Protein AF-A0A544YA08-F1 (afdb_monomer)

Solvent-accessible surface area (backbone atoms only — not comparable to full-atom values): 4551 Å² total; per-residue (Å²): 143,88,81,73,45,56,43,34,20,42,43,85,67,58,38,58,56,55,12,53,79,68,76,41,60,55,65,56,13,53,56,48,47,52,58,37,49,52,53,50,51,50,52,36,53,75,63,64,37,77,38,80,47,77,51,66,95,83,68,96,61,74,51,54,71,53,63,59,72,52,91,76,82,81,136

Mean predicted aligned error: 8.91 Å

Secondary structure (DSSP, 8-state):
-----SEEEE----HHHHHHHTT--HHHHHHHHHHHHHHHHHHHHHTT-SEEEE--TT--S---EE----SS---

pLDDT: mean 71.37, std 16.01, range [36.66, 94.81]

Nearest PDB structures (foldseek):
  7jlr-assembly1_A-2  TM=9.537E-01  e=2.916E-03  Bacillus subtilis
  7jli-assembly1_A  TM=9.361E-01  e=5.039E-03  Bacillus subtilis
  7vqd-assembly1_B  TM=9.062E-01  e=9.984E-03  Methanosarcina acetivorans C2A
  3sgx-assembly1_A  TM=8.176E-01  e=1.226E-02  Escherichia coli K-12
  2e9d-assembly1_A  TM=8.618E-01  e=1.405E-02  Escherichia coli

Sequence (75 aa):
MRGIPRHVACVMDGNGRWAAQRSLPRTEGHRAAEAAVLDVIEAAHTAGVEWIGRGRGGGRGGGVVVSPVVAGGVQ

Radius of gyration: 13.78 Å; Cα contacts (8 Å, |Δi|>4): 91; chains: 1; bounding box: 30×26×40 Å

Foldseek 3Di:
DPDQFLEAAEDEPCLQVVCVVVVHPSVVSVVLVVVLVVVVVVVCVVSVHNYYYHDDPDDPGDYDYDYDPRPDDDD

Structure (mmCIF, N/CA/C/O backbone):
data_AF-A0A544YA08-F1
#
_entry.id   AF-A0A544YA08-F1
#
loop_
_atom_site.group_PDB
_atom_site.id
_atom_site.type_symbol
_atom_site.label_atom_id
_atom_site.label_alt_id
_atom_site.label_comp_id
_atom_site.label_asym_id
_atom_site.label_entity_id
_atom_site.label_seq_id
_atom_site.pdbx_PDB_ins_code
_atom_site.Cartn_x
_atom_site.Cartn_y
_atom_site.Cartn_z
_atom_site.occupancy
_atom_site.B_iso_or_equiv
_atom_site.auth_seq_id
_atom_site.auth_comp_id
_atom_site.auth_asym_id
_atom_site.auth_atom_id
_atom_site.pdbx_PDB_model_num
ATOM 1 N N . MET A 1 1 ? -12.402 4.674 24.942 1.00 44.09 1 MET A N 1
ATOM 2 C CA . MET A 1 1 ? -11.749 4.530 23.624 1.00 44.09 1 MET A CA 1
ATOM 3 C C . MET A 1 1 ? -11.912 5.848 22.873 1.00 44.09 1 MET A C 1
ATOM 5 O O . MET A 1 1 ? -12.958 6.092 22.295 1.00 44.09 1 MET A O 1
ATOM 9 N N . ARG A 1 2 ? -10.956 6.774 22.995 1.00 51.16 2 ARG A N 1
ATOM 10 C CA . ARG A 1 2 ? -10.960 8.052 22.261 1.00 51.16 2 ARG A CA 1
ATOM 11 C C . ARG A 1 2 ? -9.624 8.118 21.533 1.00 51.16 2 ARG A C 1
ATOM 13 O O . ARG A 1 2 ? -8.613 8.306 22.195 1.00 51.16 2 ARG A O 1
ATOM 20 N N . GLY A 1 3 ? -9.601 7.866 20.226 1.00 72.75 3 GLY A N 1
ATOM 21 C CA . GLY A 1 3 ? -8.343 7.924 19.475 1.00 72.75 3 GLY A CA 1
ATOM 22 C C . GLY A 1 3 ? -8.362 7.334 18.069 1.00 72.75 3 GLY A C 1
ATOM 23 O O . GLY A 1 3 ? -7.518 7.717 17.271 1.00 72.75 3 GLY A O 1
ATOM 24 N N . ILE A 1 4 ? -9.313 6.456 17.736 1.00 73.06 4 ILE A N 1
ATOM 25 C CA . ILE A 1 4 ? -9.409 5.912 16.376 1.00 73.06 4 ILE A CA 1
ATOM 26 C C . ILE A 1 4 ? -10.095 6.953 15.476 1.00 73.06 4 ILE A C 1
ATOM 28 O O . ILE A 1 4 ? -11.219 7.371 15.779 1.00 73.06 4 ILE A O 1
ATOM 32 N N . PRO A 1 5 ? -9.438 7.421 14.402 1.00 75.19 5 PRO A N 1
ATOM 33 C CA . PRO A 1 5 ? -10.056 8.329 13.450 1.00 75.19 5 PRO A CA 1
ATOM 34 C C . PRO A 1 5 ? -11.154 7.597 12.677 1.00 75.19 5 PRO A C 1
ATOM 36 O O . PRO A 1 5 ? -10.929 6.528 12.118 1.00 75.19 5 PRO A O 1
ATOM 39 N N . ARG A 1 6 ? -12.343 8.203 12.589 1.00 78.50 6 ARG A N 1
ATOM 40 C CA . ARG A 1 6 ? -13.441 7.643 11.779 1.00 78.50 6 ARG A CA 1
ATOM 41 C C . ARG A 1 6 ? -13.149 7.684 10.278 1.00 78.50 6 ARG A C 1
ATOM 43 O O . ARG A 1 6 ? -13.783 6.974 9.512 1.00 78.50 6 ARG A O 1
ATOM 50 N N . HIS A 1 7 ? -12.225 8.548 9.859 1.00 75.94 7 HIS A N 1
ATOM 51 C CA . HIS A 1 7 ? -11.888 8.769 8.463 1.00 75.94 7 HIS A CA 1
ATOM 52 C C . HIS A 1 7 ? -10.368 8.810 8.292 1.00 75.94 7 HIS A C 1
ATOM 54 O O . HIS A 1 7 ? -9.689 9.666 8.862 1.00 75.94 7 HIS A O 1
ATOM 60 N N . VAL A 1 8 ? -9.853 7.886 7.486 1.00 75.94 8 VAL A N 1
ATOM 61 C CA . VAL A 1 8 ? -8.445 7.783 7.100 1.00 75.94 8 VAL A CA 1
ATOM 62 C C . VAL A 1 8 ? -8.320 7.992 5.598 1.00 75.94 8 VAL A C 1
ATOM 64 O O . VAL A 1 8 ? -9.155 7.538 4.813 1.00 75.94 8 VAL A O 1
ATOM 67 N N . ALA A 1 9 ? -7.259 8.680 5.193 1.00 72.06 9 ALA A N 1
ATOM 68 C CA . ALA A 1 9 ? -7.004 8.954 3.794 1.00 72.06 9 ALA A CA 1
ATOM 69 C C . ALA A 1 9 ? -5.711 8.254 3.365 1.00 72.06 9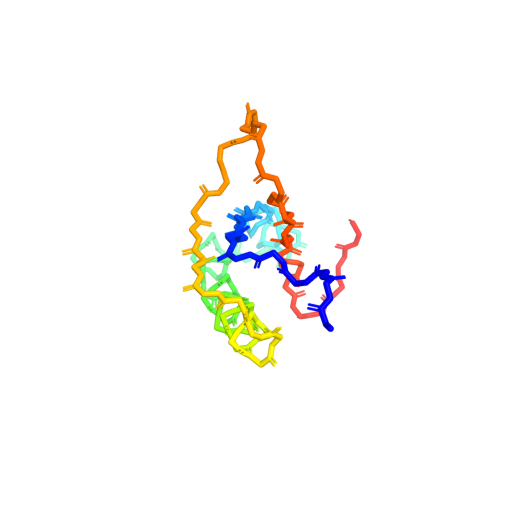 ALA A C 1
ATOM 71 O O . ALA A 1 9 ? -4.635 8.578 3.857 1.00 72.06 9 ALA A O 1
ATOM 72 N N . CYS A 1 10 ? -5.796 7.299 2.442 1.00 73.75 10 CYS A N 1
ATOM 73 C CA . CYS A 1 10 ? -4.624 6.619 1.905 1.00 73.75 10 CYS A CA 1
ATOM 74 C C . CYS A 1 10 ? -4.097 7.381 0.683 1.00 73.75 10 CYS A C 1
ATOM 76 O O . CYS A 1 10 ? -4.859 7.779 -0.209 1.00 73.75 10 CYS A O 1
ATOM 78 N N . VAL A 1 11 ? -2.784 7.607 0.654 1.00 72.31 11 VAL A N 1
ATOM 79 C CA . VAL A 1 11 ? -2.084 8.165 -0.503 1.00 72.31 11 VAL A CA 1
ATOM 80 C C . VAL A 1 11 ? -1.068 7.133 -0.952 1.00 72.31 11 VAL A C 1
ATOM 82 O O . VAL A 1 11 ? -0.072 6.891 -0.281 1.00 72.31 11 VAL A O 1
ATOM 85 N N . MET A 1 12 ? -1.338 6.522 -2.098 1.00 72.50 12 MET A N 1
ATOM 86 C CA . MET A 1 12 ? -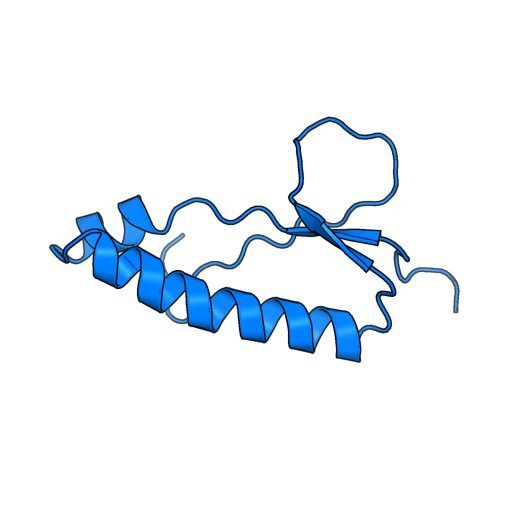0.429 5.575 -2.722 1.00 72.50 12 MET A CA 1
ATOM 87 C C . MET A 1 12 ? 0.453 6.320 -3.720 1.00 72.50 12 MET A C 1
ATOM 89 O O . MET A 1 12 ? 0.020 6.615 -4.837 1.00 72.50 12 MET A O 1
ATOM 93 N N . ASP A 1 13 ? 1.677 6.644 -3.316 1.00 73.25 13 ASP A N 1
ATOM 94 C CA . ASP A 1 13 ? 2.718 7.167 -4.202 1.00 73.25 13 ASP A CA 1
ATOM 95 C C . ASP A 1 13 ? 3.914 6.206 -4.240 1.00 73.25 13 ASP A C 1
ATOM 97 O O . ASP A 1 13 ? 4.120 5.407 -3.334 1.00 73.25 13 ASP A O 1
ATOM 101 N N . GLY A 1 14 ? 4.714 6.271 -5.304 1.00 77.56 14 GLY A N 1
ATOM 102 C CA . GLY A 1 14 ? 5.987 5.551 -5.379 1.00 77.56 14 GLY A CA 1
ATOM 103 C C . GLY A 1 14 ? 5.961 4.217 -6.123 1.00 77.56 14 GLY A C 1
ATOM 104 O O . GLY A 1 14 ? 7.025 3.750 -6.512 1.00 77.56 14 GLY A O 1
ATOM 105 N N . ASN A 1 15 ? 4.799 3.660 -6.468 1.00 83.38 15 ASN A N 1
ATOM 106 C CA . ASN A 1 15 ? 4.700 2.371 -7.183 1.00 83.38 15 ASN A CA 1
ATOM 107 C C . ASN A 1 15 ? 5.416 2.360 -8.546 1.00 83.38 15 ASN A C 1
ATOM 109 O O . ASN A 1 15 ? 6.070 1.391 -8.924 1.00 83.38 15 ASN A O 1
ATOM 113 N N . GLY A 1 16 ? 5.341 3.474 -9.281 1.00 82.81 16 GLY A N 1
ATOM 114 C CA . GLY A 1 16 ? 6.083 3.629 -10.534 1.00 82.81 16 GLY A CA 1
ATOM 115 C C . GLY A 1 16 ? 7.598 3.705 -10.322 1.00 82.81 16 GLY A C 1
ATOM 116 O O . GLY A 1 16 ? 8.348 3.157 -11.125 1.00 82.81 16 GLY A O 1
ATOM 117 N N . ARG A 1 17 ? 8.048 4.344 -9.230 1.00 85.06 17 ARG A N 1
ATOM 118 C CA . ARG A 1 17 ? 9.473 4.408 -8.860 1.00 85.06 17 ARG A CA 1
ATOM 119 C C . ARG A 1 17 ? 9.974 3.041 -8.394 1.00 85.06 17 ARG A C 1
ATOM 121 O O . ARG A 1 17 ? 11.050 2.631 -8.808 1.00 85.06 17 ARG A O 1
ATOM 128 N N . TRP A 1 18 ? 9.171 2.316 -7.617 1.00 86.12 18 TRP A N 1
ATOM 129 C CA . TRP A 1 18 ? 9.447 0.947 -7.179 1.00 86.12 18 TRP A CA 1
ATOM 130 C C . TRP A 1 18 ? 9.663 -0.001 -8.366 1.00 86.12 18 TRP A C 1
ATOM 132 O O . TRP A 1 18 ? 10.650 -0.739 -8.380 1.00 86.12 18 TRP A O 1
ATOM 142 N N . ALA A 1 19 ? 8.795 0.072 -9.383 1.00 88.19 19 ALA A N 1
ATOM 143 C CA . ALA A 1 19 ? 8.939 -0.722 -10.602 1.00 88.19 19 ALA A CA 1
ATOM 144 C C . ALA A 1 19 ? 10.207 -0.328 -11.377 1.00 88.19 19 ALA A C 1
ATOM 146 O O . ALA A 1 19 ? 10.998 -1.194 -11.743 1.00 88.19 19 ALA A O 1
ATOM 147 N N . ALA A 1 20 ? 10.454 0.977 -11.546 1.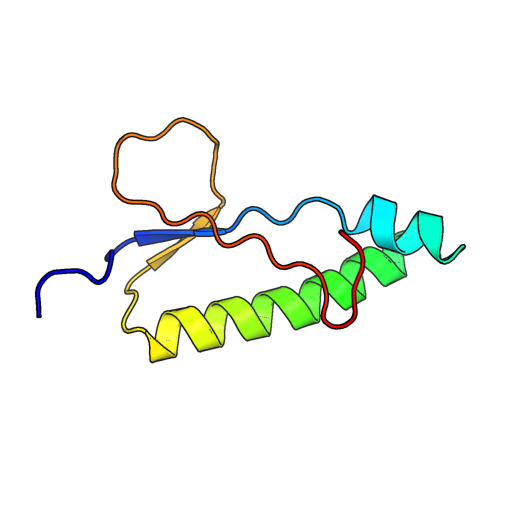00 88.06 20 ALA A N 1
ATOM 148 C CA . ALA A 1 20 ? 11.632 1.483 -12.250 1.00 88.06 20 ALA A CA 1
ATOM 149 C C . ALA A 1 20 ? 12.958 1.055 -11.591 1.00 88.06 20 ALA A C 1
ATOM 151 O O . ALA A 1 20 ? 13.876 0.637 -12.293 1.00 88.06 20 ALA A O 1
ATOM 152 N N . GLN A 1 21 ? 13.047 1.092 -10.256 1.00 90.69 21 GLN A N 1
ATOM 153 C CA . GLN A 1 21 ? 14.237 0.657 -9.506 1.00 90.69 21 GLN A CA 1
ATOM 154 C C . GLN A 1 21 ? 14.540 -0.839 -9.664 1.00 90.69 21 GLN A C 1
ATOM 156 O O . GLN A 1 21 ? 15.682 -1.256 -9.501 1.00 90.69 21 GLN A O 1
ATOM 161 N N . ARG A 1 22 ? 13.526 -1.645 -9.987 1.00 89.38 22 ARG A N 1
ATOM 162 C CA . ARG A 1 22 ? 13.649 -3.090 -10.228 1.00 89.38 22 ARG A CA 1
ATOM 163 C C . ARG A 1 22 ? 13.729 -3.428 -11.717 1.00 89.38 22 ARG A C 1
ATOM 165 O O . ARG A 1 22 ? 13.652 -4.596 -12.078 1.00 89.38 22 ARG A O 1
ATOM 172 N N . SER A 1 23 ? 13.842 -2.411 -12.578 1.00 94.81 23 SER A N 1
ATOM 173 C CA . SER A 1 23 ? 13.795 -2.555 -14.037 1.00 94.81 23 SER A CA 1
ATOM 174 C C . SER A 1 23 ? 12.542 -3.296 -14.528 1.00 94.81 23 SER A C 1
ATOM 176 O O . SER A 1 23 ? 12.570 -3.979 -15.549 1.00 94.81 23 SER A O 1
ATOM 178 N N . LEU A 1 24 ? 11.431 -3.155 -13.800 1.00 91.75 24 LEU A N 1
ATOM 179 C CA . LEU A 1 24 ? 10.147 -3.759 -14.129 1.00 91.75 24 LEU A CA 1
ATOM 180 C C . LEU A 1 24 ? 9.248 -2.772 -14.890 1.00 91.75 24 LEU A C 1
ATOM 182 O O . LEU A 1 24 ? 9.325 -1.555 -14.677 1.00 91.75 24 LEU A O 1
ATOM 186 N N . PRO A 1 25 ? 8.328 -3.275 -15.731 1.00 92.19 25 PRO A N 1
ATOM 187 C CA . PRO A 1 25 ? 7.273 -2.460 -16.314 1.00 92.19 25 PRO A CA 1
ATOM 188 C C . PRO A 1 25 ? 6.414 -1.781 -15.242 1.00 92.19 25 PRO A C 1
ATOM 190 O O . PRO A 1 25 ? 6.148 -2.336 -14.175 1.00 92.19 25 PRO A O 1
ATOM 193 N N . ARG A 1 26 ? 5.881 -0.596 -15.560 1.00 85.75 26 ARG A N 1
ATOM 194 C CA . ARG A 1 26 ? 4.995 0.160 -14.657 1.00 85.75 26 ARG A CA 1
ATOM 195 C C . ARG A 1 26 ? 3.768 -0.645 -14.202 1.00 85.75 26 ARG A C 1
ATOM 197 O O . ARG A 1 26 ? 3.268 -0.423 -13.102 1.00 85.75 26 ARG A O 1
ATOM 204 N N . THR A 1 27 ? 3.305 -1.585 -15.026 1.00 88.88 27 THR A N 1
ATOM 205 C CA . THR A 1 27 ? 2.204 -2.505 -14.707 1.00 88.88 27 THR A CA 1
ATOM 206 C C . THR A 1 27 ? 2.499 -3.379 -13.492 1.00 88.88 27 THR A C 1
ATOM 208 O O . THR A 1 27 ? 1.588 -3.620 -12.707 1.00 88.88 27 THR A O 1
ATOM 211 N N . GLU A 1 28 ? 3.753 -3.785 -13.274 1.00 87.62 28 GLU A N 1
ATOM 212 C CA . GLU A 1 28 ? 4.134 -4.539 -12.070 1.00 87.62 28 GLU A CA 1
ATOM 213 C C . GLU A 1 28 ? 4.045 -3.667 -10.822 1.00 87.62 28 GLU A C 1
ATOM 215 O O . GLU A 1 28 ? 3.583 -4.119 -9.781 1.00 87.62 28 GLU A O 1
ATOM 220 N N . GLY A 1 29 ? 4.388 -2.382 -10.947 1.00 85.12 29 GLY A N 1
ATOM 221 C CA . GLY A 1 29 ? 4.146 -1.406 -9.889 1.00 85.12 29 GLY A CA 1
ATOM 222 C C . GLY A 1 29 ? 2.662 -1.291 -9.542 1.00 85.12 29 GLY A C 1
ATOM 223 O O . GLY A 1 29 ? 2.322 -1.207 -8.369 1.00 85.12 29 GLY A O 1
ATOM 224 N N . HIS A 1 30 ? 1.764 -1.326 -10.533 1.00 83.31 30 HIS A N 1
ATOM 225 C CA . HIS A 1 30 ? 0.319 -1.320 -10.278 1.00 83.31 30 HIS A CA 1
ATOM 226 C C . HIS A 1 30 ? -0.178 -2.620 -9.623 1.00 83.31 30 HIS A C 1
ATOM 228 O O . HIS A 1 30 ? -1.008 -2.542 -8.725 1.00 83.31 30 HIS A O 1
ATOM 234 N N . ARG A 1 31 ? 0.339 -3.795 -10.009 1.00 84.06 31 ARG A N 1
ATOM 235 C CA . ARG A 1 31 ? -0.010 -5.063 -9.336 1.00 84.06 31 ARG A CA 1
ATOM 236 C C . ARG A 1 31 ? 0.482 -5.106 -7.892 1.00 84.06 31 ARG A C 1
ATOM 238 O O . ARG A 1 31 ? -0.252 -5.512 -7.002 1.00 84.06 31 ARG A O 1
ATOM 245 N N . ALA A 1 32 ? 1.704 -4.639 -7.640 1.00 81.31 32 ALA A N 1
ATOM 246 C CA . ALA A 1 32 ? 2.231 -4.527 -6.281 1.00 81.31 32 ALA A CA 1
ATOM 247 C C . ALA A 1 32 ? 1.404 -3.545 -5.431 1.00 81.31 32 ALA A C 1
ATOM 249 O O . ALA A 1 32 ? 1.182 -3.767 -4.242 1.00 81.31 32 ALA A O 1
ATOM 250 N N . ALA A 1 33 ? 0.908 -2.479 -6.063 1.00 78.56 33 ALA A N 1
ATOM 251 C CA . ALA A 1 33 ? 0.025 -1.511 -5.433 1.00 78.56 33 ALA A CA 1
ATOM 252 C C . ALA A 1 33 ? -1.321 -2.121 -5.009 1.00 78.56 33 ALA A C 1
ATOM 254 O O . ALA A 1 33 ? -1.856 -1.727 -3.979 1.00 78.56 33 ALA A O 1
ATOM 255 N N . GLU A 1 34 ? -1.859 -3.065 -5.783 1.00 83.62 34 GLU A N 1
ATOM 256 C CA . GLU A 1 34 ? -3.126 -3.744 -5.490 1.00 83.62 34 GLU A CA 1
ATOM 257 C C . GLU A 1 34 ? -3.056 -4.541 -4.183 1.00 83.62 34 GLU A C 1
ATOM 259 O O . GLU A 1 34 ? -3.900 -4.349 -3.310 1.00 83.62 34 GLU A O 1
ATOM 264 N N . ALA A 1 35 ? -2.010 -5.353 -4.001 1.00 81.31 35 ALA A N 1
ATOM 265 C CA . ALA A 1 35 ? -1.801 -6.095 -2.756 1.00 81.31 35 ALA A CA 1
ATOM 266 C C . ALA A 1 35 ? -1.698 -5.151 -1.547 1.00 81.31 35 ALA A C 1
ATOM 268 O O . ALA A 1 35 ? -2.355 -5.348 -0.530 1.00 81.31 35 ALA A O 1
ATOM 269 N N . ALA A 1 36 ? -0.954 -4.055 -1.697 1.00 77.50 36 ALA A N 1
ATOM 270 C CA . ALA A 1 36 ? -0.755 -3.105 -0.612 1.00 77.50 36 ALA A CA 1
ATOM 271 C C . ALA A 1 36 ? -2.033 -2.320 -0.241 1.00 77.50 36 ALA A C 1
ATOM 273 O O . ALA A 1 36 ? -2.182 -1.878 0.898 1.00 77.50 36 ALA A O 1
ATOM 274 N N . VAL A 1 37 ? -2.974 -2.146 -1.178 1.00 79.50 37 VAL A N 1
ATOM 275 C CA . VAL A 1 37 ? -4.305 -1.584 -0.880 1.00 79.50 37 VAL A CA 1
ATOM 276 C C . VAL A 1 37 ? -5.099 -2.517 0.015 1.00 79.50 37 VAL A C 1
ATOM 278 O O . VAL A 1 37 ? -5.730 -2.045 0.960 1.00 79.50 37 VAL A O 1
ATOM 281 N N . LEU A 1 38 ? -5.073 -3.816 -0.280 1.00 83.31 38 LEU A N 1
ATOM 282 C CA . LEU A 1 38 ? -5.806 -4.813 0.494 1.00 83.31 38 LEU A CA 1
ATOM 283 C C . LEU A 1 38 ? -5.306 -4.846 1.940 1.00 83.31 38 LEU A C 1
ATOM 285 O O . LEU A 1 38 ? -6.125 -4.729 2.851 1.00 83.31 38 LEU A O 1
ATOM 289 N N . ASP A 1 39 ? -3.986 -4.851 2.142 1.00 82.12 39 ASP A N 1
ATOM 290 C CA . ASP A 1 39 ? -3.376 -4.804 3.478 1.00 82.12 39 ASP A CA 1
ATOM 291 C C . ASP A 1 39 ? -3.817 -3.559 4.266 1.00 82.12 39 ASP A C 1
ATOM 293 O O . ASP A 1 39 ? -4.150 -3.630 5.450 1.00 82.12 39 ASP A O 1
ATOM 297 N N . VAL A 1 40 ? -3.857 -2.393 3.611 1.00 80.00 40 VAL A N 1
ATOM 298 C CA . VAL A 1 40 ? -4.284 -1.138 4.248 1.00 80.00 40 VAL A CA 1
ATOM 299 C C . VAL A 1 40 ? -5.774 -1.163 4.600 1.00 80.00 40 VAL A C 1
ATOM 301 O O . VAL A 1 40 ? -6.152 -0.670 5.664 1.00 80.00 40 VAL A O 1
ATOM 304 N N . ILE A 1 41 ? -6.623 -1.722 3.734 1.00 82.31 41 ILE A N 1
ATOM 305 C CA . ILE A 1 41 ? -8.059 -1.870 4.004 1.00 82.31 41 ILE A CA 1
ATOM 306 C C . ILE A 1 41 ? -8.277 -2.808 5.193 1.00 82.31 41 ILE A C 1
ATOM 308 O O . ILE A 1 41 ? -9.043 -2.469 6.097 1.00 82.31 41 ILE A O 1
ATOM 312 N N . GLU A 1 42 ? -7.590 -3.948 5.226 1.00 85.06 42 GLU A N 1
ATOM 313 C CA . GLU A 1 42 ? -7.693 -4.916 6.319 1.00 85.06 42 GLU A CA 1
ATOM 314 C C . GLU A 1 42 ? -7.194 -4.324 7.643 1.00 85.06 42 GLU A C 1
ATOM 316 O O . GLU A 1 42 ? -7.867 -4.436 8.674 1.00 85.06 42 GLU A O 1
ATOM 321 N N . ALA A 1 43 ? -6.066 -3.610 7.616 1.00 82.00 43 ALA A N 1
ATOM 322 C CA . ALA A 1 43 ? -5.539 -2.913 8.783 1.00 82.00 43 ALA A CA 1
ATOM 323 C C . ALA A 1 43 ? -6.507 -1.830 9.287 1.00 82.00 43 ALA A C 1
ATOM 325 O O . ALA A 1 43 ? -6.748 -1.731 10.491 1.00 82.00 43 ALA A O 1
ATOM 326 N N . ALA A 1 44 ? -7.098 -1.039 8.385 1.00 81.31 44 ALA A N 1
ATOM 327 C CA . ALA A 1 44 ? -8.080 -0.014 8.736 1.00 81.31 44 ALA A CA 1
ATOM 328 C C . ALA A 1 44 ? -9.356 -0.628 9.333 1.00 81.31 44 ALA A C 1
ATOM 330 O O . ALA A 1 44 ? -9.853 -0.141 10.352 1.00 81.31 44 ALA A O 1
ATOM 331 N N . HIS A 1 45 ? -9.848 -1.722 8.746 1.00 83.81 45 HIS A N 1
ATOM 332 C CA . HIS A 1 45 ? -11.005 -2.455 9.253 1.00 83.81 45 HIS A CA 1
ATOM 333 C C . HIS A 1 45 ? -10.742 -3.012 10.658 1.00 83.81 45 HIS A C 1
ATOM 335 O O . HIS A 1 45 ? -11.518 -2.761 11.580 1.00 83.81 45 HIS A O 1
ATOM 341 N N . THR A 1 46 ? -9.603 -3.683 10.845 1.00 84.56 46 THR A N 1
ATOM 342 C CA . THR A 1 46 ? -9.183 -4.248 12.138 1.00 84.56 46 THR A CA 1
ATOM 343 C C . THR A 1 46 ? -8.985 -3.162 13.197 1.00 84.56 46 THR A C 1
ATOM 345 O O . THR A 1 46 ? -9.305 -3.359 14.368 1.00 84.56 46 THR A O 1
ATOM 348 N N . ALA A 1 47 ? -8.505 -1.984 12.792 1.00 82.56 47 ALA A N 1
ATOM 349 C CA . ALA A 1 47 ? -8.341 -0.832 13.669 1.00 82.56 47 ALA A CA 1
ATOM 350 C C . ALA A 1 47 ? -9.663 -0.119 14.020 1.00 82.56 47 ALA A C 1
ATOM 352 O O . ALA A 1 47 ? -9.640 0.786 14.851 1.00 82.56 47 ALA A O 1
ATOM 353 N N . GLY A 1 48 ? -10.799 -0.494 13.419 1.00 83.12 48 GLY A N 1
ATOM 354 C CA . GLY A 1 48 ? -12.104 0.129 13.669 1.00 83.12 48 GLY A CA 1
ATOM 355 C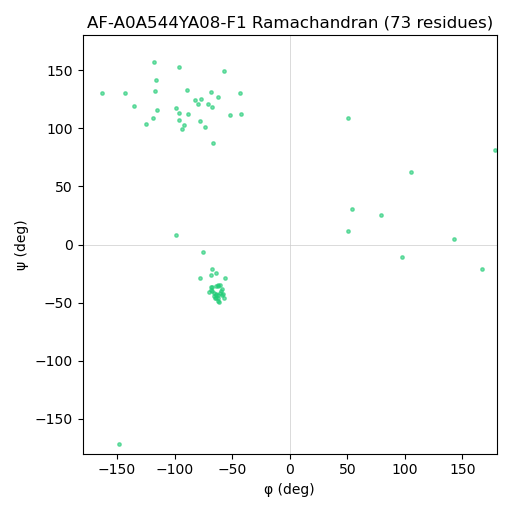 C . GLY A 1 48 ? -12.320 1.460 12.940 1.00 83.12 48 GLY A C 1
ATOM 356 O O . GLY A 1 48 ? -13.083 2.303 13.412 1.00 83.12 48 GLY A O 1
ATOM 357 N N . VAL A 1 49 ? -11.636 1.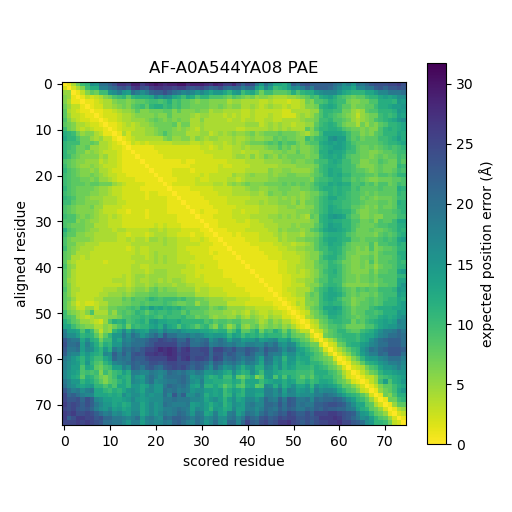682 11.815 1.00 82.12 49 VAL A N 1
ATOM 358 C CA . VAL A 1 49 ? -11.840 2.861 10.963 1.00 82.12 49 VAL A CA 1
ATOM 359 C C . VAL A 1 49 ? -13.110 2.677 10.130 1.00 82.12 49 VAL A C 1
ATOM 361 O O . VAL A 1 49 ? -13.249 1.704 9.395 1.00 82.12 49 VAL A O 1
ATOM 364 N N . GLU A 1 50 ? -14.027 3.640 10.214 1.00 78.38 50 GLU A N 1
ATOM 365 C CA . GLU A 1 50 ? -15.324 3.580 9.521 1.00 78.38 50 GLU A CA 1
ATOM 366 C C . GLU A 1 50 ? -15.233 3.928 8.028 1.00 78.38 50 GLU A C 1
ATOM 368 O O . GLU A 1 50 ? -16.046 3.458 7.234 1.00 78.38 50 GLU A O 1
ATOM 373 N N . TRP A 1 51 ? -14.266 4.760 7.626 1.00 76.25 51 TRP A N 1
ATOM 374 C CA . TRP A 1 51 ? -14.134 5.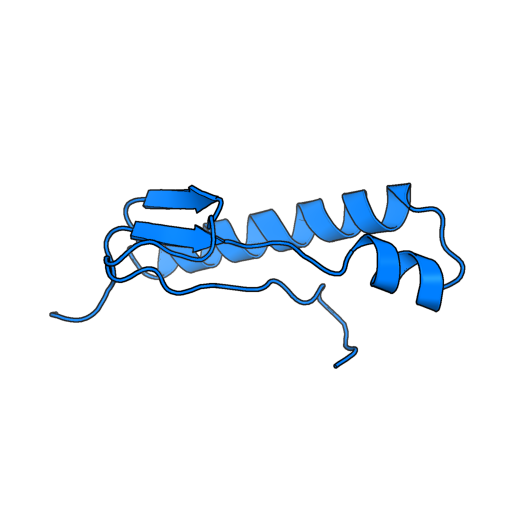196 6.237 1.00 76.25 51 TRP A CA 1
ATOM 375 C C . TRP A 1 51 ? -12.682 5.324 5.788 1.00 76.25 51 TRP A C 1
ATOM 377 O O . TRP A 1 51 ? -11.874 6.010 6.425 1.00 76.25 51 TRP A O 1
ATOM 387 N N . ILE A 1 52 ? -12.381 4.726 4.633 1.00 75.25 52 ILE A N 1
ATOM 388 C CA . ILE A 1 52 ? -11.113 4.893 3.930 1.00 75.25 52 ILE A CA 1
ATOM 389 C C . ILE A 1 52 ? -11.346 5.549 2.572 1.00 75.25 52 ILE A C 1
ATOM 391 O O . ILE A 1 52 ? -12.217 5.138 1.805 1.00 75.25 52 ILE A O 1
ATOM 395 N N . GLY A 1 53 ? -10.561 6.573 2.260 1.00 72.38 53 GLY A N 1
ATOM 396 C CA . GLY A 1 53 ? -10.637 7.231 0.961 1.00 72.38 53 GLY A CA 1
ATOM 397 C C . GLY A 1 53 ? -9.307 7.781 0.490 1.00 72.38 53 GLY A C 1
ATOM 398 O O . GLY A 1 53 ? -8.254 7.538 1.076 1.00 72.38 53 GLY A O 1
ATOM 399 N N . ARG A 1 54 ? -9.347 8.535 -0.607 1.00 65.88 54 ARG A N 1
ATOM 400 C CA . ARG A 1 54 ? -8.150 9.142 -1.191 1.00 65.88 54 ARG A CA 1
ATOM 401 C C . ARG A 1 54 ? -7.795 10.437 -0.468 1.00 65.88 54 ARG A C 1
ATOM 403 O O . ARG A 1 54 ? -8.591 11.376 -0.458 1.00 65.88 54 ARG A O 1
ATOM 410 N N . GLY A 1 55 ? -6.570 10.536 0.040 1.00 64.00 55 GLY A N 1
ATOM 411 C CA . GLY A 1 55 ?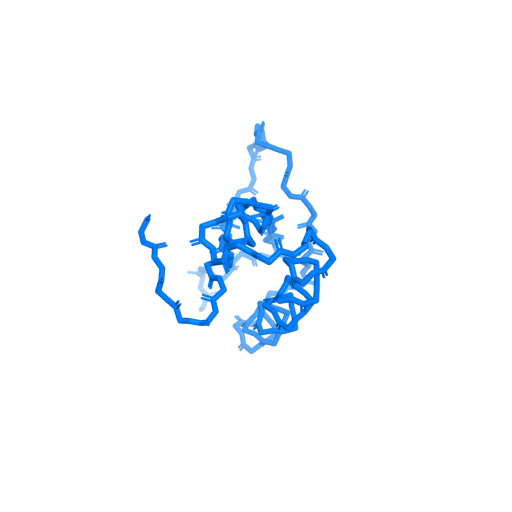 -6.050 11.798 0.567 1.00 64.00 55 GLY A CA 1
ATOM 412 C C . GLY A 1 55 ? -5.768 12.797 -0.548 1.00 64.00 55 GLY A C 1
ATOM 413 O O . GLY A 1 55 ? -4.951 12.540 -1.429 1.00 64.00 55 GLY A O 1
ATOM 414 N N . ARG A 1 56 ? -6.412 13.965 -0.509 1.00 55.59 56 ARG A N 1
ATOM 415 C CA . ARG A 1 56 ? -5.864 15.179 -1.127 1.00 55.59 56 ARG A CA 1
ATOM 416 C C . ARG A 1 56 ? -5.158 15.929 -0.007 1.00 55.59 56 ARG A C 1
ATOM 418 O O . ARG A 1 56 ? -5.819 16.324 0.949 1.00 55.59 56 ARG A O 1
ATOM 425 N N . GLY A 1 57 ? -3.831 16.050 -0.066 1.00 51.06 57 GLY A N 1
ATOM 426 C CA . GLY A 1 57 ? -3.066 16.773 0.953 1.00 51.06 57 GLY A CA 1
ATOM 427 C C . GLY A 1 57 ? -3.654 18.172 1.154 1.00 51.06 57 GLY A C 1
ATOM 428 O O . GLY A 1 57 ? -3.619 18.976 0.228 1.00 51.06 57 GLY A O 1
ATOM 429 N N . GLY A 1 58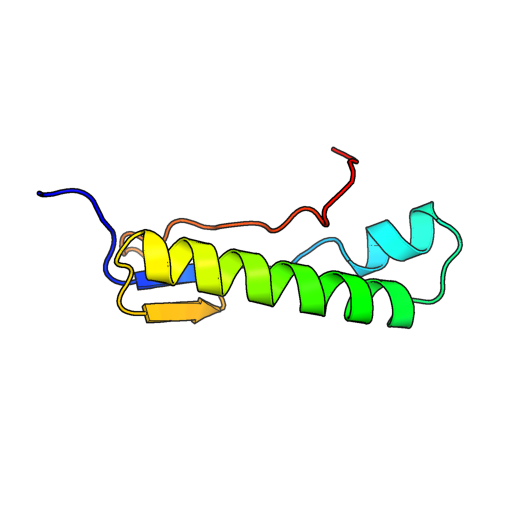 ? -4.263 18.435 2.318 1.00 50.38 58 GLY A N 1
ATOM 430 C CA . GLY A 1 58 ? -4.847 19.749 2.625 1.00 50.38 58 GLY A CA 1
ATOM 431 C C . GLY A 1 58 ? -6.156 19.803 3.428 1.00 50.38 58 GLY A C 1
ATOM 432 O O . GLY A 1 58 ? -6.687 20.895 3.607 1.00 50.38 58 GLY A O 1
ATOM 433 N N . GLY A 1 59 ? -6.708 18.692 3.928 1.00 42.56 59 GLY A N 1
ATOM 434 C CA . GLY A 1 59 ? -7.974 18.705 4.680 1.00 42.56 59 GLY A CA 1
ATOM 435 C C . GLY A 1 59 ? -7.798 18.681 6.201 1.00 42.56 59 GLY A C 1
ATOM 436 O O . GLY A 1 59 ? -7.311 17.697 6.751 1.00 42.56 59 GLY A O 1
ATOM 437 N N . ARG A 1 60 ? -8.243 19.735 6.897 1.00 48.62 60 ARG A N 1
ATOM 438 C CA . ARG A 1 60 ? -8.320 19.811 8.368 1.00 48.62 60 ARG A CA 1
ATOM 439 C C . ARG A 1 60 ? -9.368 18.821 8.893 1.00 48.62 60 ARG A C 1
ATOM 441 O O . ARG A 1 60 ? -10.532 19.170 9.047 1.00 48.62 60 ARG A O 1
ATOM 448 N N . GLY A 1 61 ? -8.968 17.582 9.146 1.00 46.38 61 GLY A N 1
ATOM 449 C CA . GLY A 1 61 ? -9.857 16.588 9.736 1.00 46.38 61 GLY A CA 1
ATOM 450 C C . GLY A 1 61 ? -9.178 15.243 9.888 1.00 46.38 61 GLY A C 1
ATOM 451 O O . GLY A 1 61 ? -9.359 14.397 9.030 1.00 46.38 61 GLY A O 1
ATOM 452 N N . GLY A 1 62 ? -8.385 15.072 10.953 1.00 48.78 62 GLY A N 1
ATOM 453 C CA . GLY A 1 62 ? -8.025 13.779 11.561 1.00 48.78 62 GLY A CA 1
ATOM 454 C C . GLY A 1 62 ? -7.492 12.645 10.672 1.00 48.78 62 GLY A C 1
ATOM 455 O O . GLY A 1 62 ? -7.427 11.517 11.146 1.00 48.78 62 GLY A O 1
ATOM 456 N N . GLY A 1 63 ? -7.143 12.904 9.412 1.00 51.84 63 GLY A N 1
ATOM 457 C CA . GLY A 1 63 ? -6.773 11.873 8.455 1.00 51.84 63 GLY A CA 1
ATOM 458 C C . GLY A 1 63 ? -5.353 11.400 8.706 1.00 51.84 63 GLY A C 1
ATOM 459 O O . GLY A 1 63 ? -4.398 12.105 8.381 1.00 51.84 63 GLY A O 1
ATOM 460 N N . VAL A 1 64 ? -5.207 10.201 9.264 1.00 56.47 64 VAL A N 1
ATOM 461 C CA . VAL A 1 64 ? -3.936 9.477 9.198 1.00 56.47 64 VAL A CA 1
ATOM 462 C C . VAL A 1 64 ? -3.655 9.207 7.720 1.00 56.47 64 VAL A C 1
ATOM 464 O O . VAL A 1 64 ? -4.517 8.695 7.008 1.00 56.47 64 VAL A O 1
ATOM 467 N N . VAL A 1 65 ? -2.474 9.601 7.246 1.00 53.25 65 VAL A N 1
ATOM 468 C CA . VAL A 1 65 ? -2.004 9.255 5.904 1.00 53.25 65 VAL A CA 1
ATOM 469 C C . VAL A 1 65 ? -1.214 7.967 6.025 1.00 53.25 65 V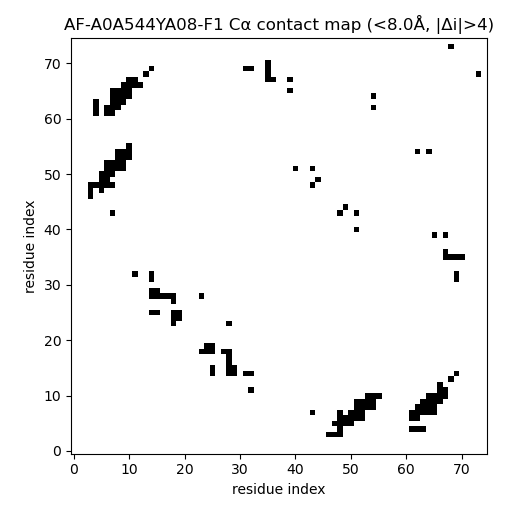AL A C 1
ATOM 471 O O . VAL A 1 65 ? -0.081 7.970 6.497 1.00 53.25 65 VAL A O 1
ATOM 474 N N . VAL A 1 66 ? -1.832 6.860 5.628 1.00 56.50 66 VAL A N 1
ATOM 475 C CA . VAL A 1 66 ? -1.141 5.573 5.518 1.00 56.50 66 VAL A CA 1
ATOM 476 C C . VAL A 1 66 ? -0.556 5.507 4.114 1.00 56.50 66 VAL A C 1
ATOM 478 O O . VAL A 1 66 ? -1.298 5.499 3.130 1.00 56.50 66 VAL A O 1
ATOM 481 N N . SER A 1 67 ? 0.771 5.543 4.026 1.00 49.56 67 SER A N 1
ATOM 482 C CA . SER A 1 67 ? 1.507 5.354 2.778 1.00 49.56 67 SER A CA 1
ATOM 483 C C . SER A 1 67 ? 1.918 3.888 2.709 1.00 49.56 67 SER A C 1
ATOM 485 O O . SER A 1 67 ? 2.802 3.496 3.475 1.00 49.56 67 SER A O 1
ATOM 487 N N . PRO A 1 68 ? 1.309 3.053 1.852 1.00 53.69 68 PRO A N 1
ATOM 488 C CA . PRO A 1 68 ? 1.784 1.696 1.703 1.00 53.69 68 PRO A CA 1
ATOM 489 C C . PRO A 1 68 ? 3.096 1.738 0.919 1.00 53.69 68 PRO A C 1
ATOM 491 O O . PRO A 1 68 ? 3.117 1.886 -0.302 1.00 53.69 68 PRO A O 1
ATOM 494 N N . VAL A 1 69 ? 4.211 1.628 1.638 1.00 52.19 69 VAL A N 1
ATOM 495 C CA . VAL A 1 69 ? 5.428 1.068 1.056 1.00 52.19 69 VAL A CA 1
ATOM 496 C C . VAL A 1 69 ? 5.112 -0.401 0.797 1.00 52.19 69 VAL A C 1
ATOM 498 O O . VAL A 1 69 ? 4.772 -1.130 1.726 1.00 52.19 69 VAL A O 1
ATOM 501 N N . VAL A 1 70 ? 5.169 -0.803 -0.474 1.00 51.16 70 VAL A N 1
ATOM 502 C CA . VAL A 1 70 ? 5.036 -2.194 -0.925 1.00 51.16 70 VAL A CA 1
ATOM 503 C C . VAL A 1 70 ? 5.851 -3.106 -0.005 1.00 51.16 70 VAL A C 1
ATOM 505 O O . VAL A 1 70 ? 7.025 -2.828 0.255 1.00 51.16 70 VAL A O 1
ATOM 508 N N . ALA A 1 71 ? 5.222 -4.181 0.477 1.00 40.47 71 ALA A N 1
ATOM 509 C CA . ALA A 1 71 ? 5.857 -5.243 1.245 1.00 40.47 71 ALA A CA 1
ATOM 510 C C . ALA A 1 71 ? 7.219 -5.613 0.624 1.00 40.47 71 ALA A C 1
ATOM 512 O O . ALA A 1 71 ? 7.295 -6.110 -0.499 1.00 40.47 71 ALA A O 1
ATOM 513 N N . GLY A 1 72 ? 8.302 -5.308 1.343 1.00 41.22 72 GLY A N 1
ATOM 514 C CA . GLY A 1 72 ? 9.673 -5.554 0.890 1.00 41.22 72 GLY A CA 1
ATOM 515 C C . GLY A 1 72 ? 10.435 -4.304 0.448 1.00 41.22 72 GLY A C 1
ATOM 516 O O . GLY A 1 72 ? 10.862 -4.220 -0.701 1.00 41.22 72 GLY A O 1
ATOM 517 N N . GLY A 1 73 ? 10.629 -3.376 1.391 1.00 45.41 73 GLY A N 1
ATOM 518 C CA . GLY A 1 73 ? 11.794 -2.493 1.503 1.00 45.41 73 GLY A CA 1
ATOM 519 C C . GLY A 1 73 ? 12.222 -1.726 0.250 1.00 45.41 73 GLY A C 1
ATOM 520 O O . GLY A 1 73 ? 12.837 -2.278 -0.657 1.00 45.41 73 GLY A O 1
ATOM 521 N N . VAL A 1 74 ? 11.998 -0.418 0.261 1.00 36.66 74 VAL A N 1
ATOM 522 C CA . VAL A 1 74 ? 13.053 0.591 0.078 1.00 36.66 74 VAL A CA 1
ATOM 523 C C . VAL A 1 74 ? 12.496 1.920 0.579 1.00 36.66 74 VAL A C 1
ATOM 525 O O . VAL A 1 74 ? 11.354 2.267 0.281 1.00 36.66 74 VAL A O 1
ATOM 528 N N . GLN A 1 75 ? 13.305 2.565 1.417 1.00 39.31 75 GLN A N 1
ATOM 529 C CA . GLN A 1 75 ? 13.112 3.895 1.992 1.00 39.31 75 GLN A CA 1
ATOM 530 C C . GLN A 1 75 ? 12.995 4.969 0.907 1.00 39.31 75 GLN A C 1
ATOM 532 O O . GLN A 1 75 ? 13.595 4.784 -0.178 1.00 39.31 75 GLN A O 1
#